Protein AF-A0A2S7L1V6-F1 (afdb_monomer)

Sequence (97 aa):
MFFSVTQLTIGQVILDANGPGNTYEDINNVLAPGHNVIEAPDCNHAEFRRHIDKVFDSELNSSVFRFYIHTTPDNDRCVNIDRQRNEIKTYVTRLIT

Structure (mmCIF, N/CA/C/O backbone):
data_AF-A0A2S7L1V6-F1
#
_entry.id   AF-A0A2S7L1V6-F1
#
loop_
_atom_site.group_PDB
_atom_site.id
_atom_site.type_symbol
_atom_site.label_atom_id
_atom_site.label_alt_id
_atom_site.label_comp_id
_atom_site.label_asym_id
_atom_site.label_entity_id
_atom_site.label_seq_id
_atom_site.pdbx_PDB_ins_code
_atom_site.Cartn_x
_atom_site.Cartn_y
_atom_site.Cartn_z
_atom_site.occupancy
_atom_site.B_iso_or_equiv
_atom_site.auth_seq_id
_atom_site.auth_comp_id
_atom_site.auth_asym_id
_atom_site.auth_atom_id
_atom_site.pdbx_PDB_model_num
ATOM 1 N N . MET A 1 1 ? -18.805 -22.985 46.179 1.00 53.75 1 MET A N 1
ATOM 2 C CA . MET A 1 1 ? -17.597 -22.381 45.582 1.00 53.75 1 MET A CA 1
ATOM 3 C C . MET A 1 1 ? -17.883 -22.200 44.101 1.00 53.75 1 MET A C 1
ATOM 5 O O . MET A 1 1 ? -17.954 -23.190 43.390 1.00 53.75 1 MET A O 1
ATOM 9 N N . PHE A 1 2 ? -18.200 -20.979 43.669 1.00 50.84 2 PHE A N 1
ATOM 10 C CA . PHE A 1 2 ? -18.443 -20.682 42.256 1.00 50.84 2 PHE A CA 1
ATOM 11 C C . PHE A 1 2 ? -17.095 -20.404 41.591 1.00 50.84 2 PHE A C 1
ATOM 13 O O . PHE A 1 2 ? -16.404 -19.465 41.978 1.00 50.84 2 PHE A O 1
ATOM 20 N N . PHE A 1 3 ? -16.709 -21.238 40.629 1.00 55.66 3 PHE A N 1
ATOM 21 C CA . PHE A 1 3 ? -15.576 -20.959 39.755 1.00 55.66 3 PHE A CA 1
ATOM 22 C C . PHE A 1 3 ? -16.070 -20.084 38.602 1.00 55.66 3 PHE A C 1
ATOM 24 O O . PHE A 1 3 ? -16.922 -20.505 37.824 1.00 55.66 3 PHE A O 1
ATOM 31 N N . SER A 1 4 ? -15.559 -18.856 38.522 1.00 66.94 4 SER A N 1
ATOM 32 C CA . SER A 1 4 ? -15.745 -17.985 37.363 1.00 66.94 4 SER A CA 1
ATOM 33 C C . SER A 1 4 ? -14.645 -18.298 36.353 1.00 66.94 4 SER A C 1
ATOM 35 O O . SER A 1 4 ? -13.463 -18.192 36.681 1.00 66.94 4 SER A O 1
ATOM 37 N N . VAL A 1 5 ? -15.026 -18.719 35.148 1.00 71.94 5 VAL A N 1
ATOM 38 C CA . VAL A 1 5 ? -14.102 -18.893 34.024 1.00 71.94 5 VAL A CA 1
ATOM 39 C C . VAL A 1 5 ? -14.102 -17.587 33.237 1.00 71.94 5 VAL A C 1
ATOM 41 O O . VAL A 1 5 ? -15.118 -17.210 32.657 1.00 71.94 5 VAL A O 1
ATOM 44 N N . THR A 1 6 ? -12.977 -16.877 33.223 1.00 71.69 6 THR A N 1
ATOM 45 C CA . THR A 1 6 ? -12.775 -15.717 32.351 1.00 71.69 6 THR A CA 1
ATOM 46 C C . THR A 1 6 ? -12.455 -16.196 30.939 1.00 71.69 6 THR A C 1
ATOM 48 O O . THR A 1 6 ? -11.432 -16.832 30.694 1.00 71.69 6 THR A O 1
ATOM 51 N N . GLN A 1 7 ? -13.343 -15.899 29.995 1.00 71.81 7 GLN A N 1
ATOM 52 C CA . GLN A 1 7 ? -13.162 -16.234 28.588 1.00 71.81 7 GLN A CA 1
ATOM 53 C C . GLN A 1 7 ? -12.390 -15.104 27.890 1.00 71.81 7 GLN A C 1
ATOM 55 O O . GLN A 1 7 ? -12.851 -13.966 27.847 1.00 71.81 7 GLN A O 1
ATOM 60 N N . LEU A 1 8 ? -11.198 -15.408 27.369 1.00 68.38 8 LEU A N 1
ATOM 61 C CA . LEU A 1 8 ? -10.401 -14.491 26.550 1.00 68.38 8 LEU A CA 1
ATOM 62 C C . LEU A 1 8 ? -10.921 -14.521 25.108 1.00 68.38 8 LEU A C 1
ATOM 64 O O . LEU A 1 8 ? -10.819 -15.540 24.429 1.00 68.38 8 LEU A O 1
ATOM 68 N N . THR A 1 9 ? -11.473 -13.406 24.635 1.00 64.75 9 THR A N 1
ATOM 69 C CA . THR A 1 9 ? -11.825 -13.209 23.222 1.00 64.75 9 THR A CA 1
ATOM 70 C C . THR A 1 9 ? -10.694 -12.469 22.516 1.00 64.75 9 THR A C 1
ATOM 72 O O . THR A 1 9 ? -10.315 -11.381 22.949 1.00 64.75 9 THR A O 1
ATOM 75 N N . ILE A 1 10 ? -10.175 -13.018 21.416 1.00 71.19 10 ILE A N 1
ATOM 76 C CA . ILE A 1 10 ? -9.263 -12.283 20.531 1.00 71.19 10 ILE A CA 1
ATOM 77 C C . ILE A 1 10 ? -10.126 -11.373 19.651 1.00 71.19 10 ILE A C 1
ATOM 79 O O . ILE A 1 10 ? -10.979 -11.859 18.908 1.00 71.19 10 ILE A O 1
ATOM 83 N N . GLY A 1 11 ? -9.954 -10.058 19.790 1.00 68.81 11 GLY A N 1
ATOM 84 C CA . GLY A 1 11 ? -10.655 -9.063 18.976 1.00 68.81 11 GLY A CA 1
ATOM 85 C C . GLY A 1 11 ? -10.154 -9.039 17.531 1.00 68.81 11 GLY A C 1
ATOM 86 O O . GLY A 1 11 ? -9.034 -9.459 17.241 1.00 68.81 11 GLY A O 1
ATOM 87 N N . GLN A 1 12 ? -10.984 -8.531 16.621 1.00 80.69 12 GLN A N 1
ATOM 88 C CA . GLN A 1 12 ? -10.584 -8.273 15.239 1.00 80.69 12 GLN A CA 1
ATOM 89 C C . GLN A 1 12 ? -9.459 -7.228 15.206 1.00 80.69 12 GLN A C 1
ATOM 91 O O . GLN A 1 12 ? -9.588 -6.158 15.800 1.00 80.69 12 GLN A O 1
ATOM 96 N N . VAL A 1 13 ? -8.371 -7.522 14.489 1.00 84.94 13 VAL A N 1
ATOM 97 C CA . VAL A 1 13 ? -7.339 -6.523 14.178 1.00 84.94 13 VAL A CA 1
ATOM 98 C C . VAL A 1 13 ? -7.909 -5.558 13.139 1.00 84.94 13 VAL A C 1
ATOM 100 O O . VAL A 1 13 ? -8.377 -5.991 12.085 1.00 84.94 13 VAL A O 1
ATOM 103 N N . ILE A 1 14 ? -7.880 -4.260 13.442 1.00 89.00 14 ILE A N 1
ATOM 104 C CA . ILE A 1 14 ? -8.338 -3.196 12.545 1.00 89.00 14 ILE A CA 1
ATOM 105 C C . ILE A 1 14 ? -7.135 -2.333 12.176 1.00 89.00 14 ILE A C 1
ATOM 107 O O . ILE A 1 14 ? -6.494 -1.751 13.049 1.00 89.00 14 ILE A O 1
ATOM 111 N N . LEU A 1 15 ? -6.852 -2.254 10.878 1.00 92.12 15 LEU A N 1
ATOM 112 C CA . LEU A 1 15 ? -5.932 -1.282 10.302 1.00 92.12 15 LEU A CA 1
ATOM 113 C C . LEU A 1 15 ? -6.752 -0.116 9.747 1.00 92.12 15 LEU A C 1
ATOM 115 O O . LEU A 1 15 ? -7.573 -0.316 8.855 1.00 92.12 15 LEU A O 1
ATOM 119 N N . ASP A 1 16 ? -6.509 1.083 10.270 1.00 93.50 16 ASP A N 1
ATOM 120 C CA . ASP A 1 16 ? -7.222 2.307 9.902 1.00 93.50 16 ASP A CA 1
ATOM 121 C C . ASP A 1 16 ? -6.246 3.370 9.376 1.00 93.50 16 ASP A C 1
ATOM 123 O O . ASP A 1 16 ? -5.128 3.524 9.883 1.00 93.50 16 ASP A O 1
ATOM 127 N N . ALA A 1 17 ? -6.655 4.098 8.337 1.00 95.06 17 ALA A N 1
ATOM 128 C CA . ALA A 1 17 ? -5.882 5.207 7.804 1.00 95.06 17 ALA A CA 1
ATOM 129 C C . ALA A 1 17 ? -6.162 6.471 8.627 1.00 95.06 17 ALA A C 1
ATOM 131 O O . ALA A 1 17 ? -7.037 7.259 8.305 1.00 95.06 17 ALA A O 1
ATOM 132 N N . ASN A 1 18 ? -5.356 6.727 9.652 1.00 88.00 18 ASN A N 1
ATOM 133 C CA . ASN A 1 18 ? -5.524 7.868 10.565 1.00 88.00 18 ASN A CA 1
ATOM 134 C C . ASN A 1 18 ? -4.937 9.215 10.060 1.00 88.00 18 ASN A C 1
ATOM 136 O O . ASN A 1 18 ? -4.583 10.075 10.867 1.00 88.00 18 ASN A O 1
ATOM 140 N N . GLY A 1 19 ? -4.820 9.406 8.740 1.00 83.44 19 GLY A N 1
ATOM 141 C CA . GLY A 1 19 ? -4.270 10.619 8.112 1.00 83.44 19 GLY A CA 1
ATOM 142 C C . GLY A 1 19 ? -2.782 10.538 7.712 1.00 83.44 19 GLY A C 1
ATOM 143 O O . GLY A 1 19 ? -2.139 9.508 7.931 1.00 83.44 19 GLY A O 1
ATOM 144 N N . PRO A 1 20 ? -2.223 11.588 7.071 1.00 84.94 20 PRO A N 1
ATOM 145 C CA . PRO A 1 20 ? -0.861 11.573 6.523 1.00 84.94 20 PRO A CA 1
ATOM 146 C C . PRO A 1 20 ? 0.216 11.331 7.591 1.00 84.94 20 PRO A C 1
ATOM 148 O O . PRO A 1 20 ? 0.125 11.861 8.696 1.00 84.94 20 PRO A O 1
ATOM 151 N N . GLY A 1 21 ? 1.269 10.574 7.261 1.00 87.81 21 GLY A N 1
ATOM 152 C CA . GLY A 1 21 ? 2.374 10.312 8.190 1.00 87.81 21 GLY A CA 1
ATOM 153 C C . GLY A 1 21 ? 3.125 9.005 7.924 1.00 87.81 21 GLY A C 1
ATOM 154 O O . GLY A 1 21 ? 3.338 8.620 6.771 1.00 87.81 21 GLY A O 1
ATOM 155 N N . ASN A 1 22 ? 3.513 8.324 9.007 1.00 93.00 22 ASN A N 1
ATOM 156 C CA . ASN A 1 22 ? 4.356 7.119 9.038 1.00 93.00 22 ASN A CA 1
ATOM 157 C C . ASN A 1 22 ? 3.610 5.853 8.569 1.00 93.00 22 ASN A C 1
ATOM 159 O O . ASN A 1 22 ? 3.432 4.889 9.305 1.00 93.00 22 ASN A O 1
ATOM 163 N N . THR A 1 23 ? 3.141 5.871 7.320 1.00 95.31 23 THR A N 1
ATOM 164 C CA . THR A 1 23 ? 2.223 4.863 6.766 1.00 95.31 23 THR A CA 1
ATOM 165 C C . THR A 1 23 ? 2.744 3.432 6.886 1.00 95.31 23 THR A C 1
ATOM 167 O O . THR A 1 23 ? 2.014 2.564 7.351 1.00 95.31 23 THR A O 1
ATOM 170 N N . TYR A 1 24 ? 3.998 3.169 6.507 1.00 95.25 24 TYR A N 1
ATOM 171 C CA . TYR A 1 24 ? 4.550 1.809 6.539 1.00 95.25 24 TYR A CA 1
ATOM 172 C C . TYR A 1 24 ? 4.732 1.308 7.970 1.00 95.25 24 TYR A C 1
ATOM 174 O O . TYR A 1 24 ? 4.466 0.144 8.257 1.00 95.25 24 TYR A O 1
ATOM 182 N N . GLU A 1 25 ? 5.183 2.181 8.869 1.00 95.69 25 GLU A N 1
ATOM 183 C CA . GLU A 1 25 ? 5.352 1.859 10.280 1.00 95.69 25 GLU A CA 1
ATOM 184 C C . GLU A 1 25 ? 4.010 1.517 10.909 1.00 95.69 25 GLU A C 1
ATOM 186 O O . GLU A 1 25 ? 3.907 0.496 11.576 1.00 95.69 25 GLU A O 1
ATOM 191 N N . ASP A 1 26 ? 2.979 2.321 10.660 1.00 95.75 26 ASP A N 1
ATOM 192 C CA . ASP A 1 26 ? 1.644 2.091 11.206 1.00 95.75 26 ASP A CA 1
ATOM 193 C C . ASP A 1 26 ? 1.057 0.767 10.696 1.00 95.75 26 ASP A C 1
ATOM 195 O O . ASP A 1 26 ? 0.535 -0.022 11.484 1.00 95.75 26 ASP A O 1
ATOM 199 N N . ILE A 1 27 ? 1.215 0.472 9.400 1.00 95.62 27 ILE A N 1
ATOM 200 C CA . ILE A 1 27 ? 0.785 -0.805 8.818 1.00 95.62 27 ILE A CA 1
ATOM 201 C C . ILE A 1 27 ? 1.527 -1.980 9.474 1.00 95.62 27 ILE A C 1
ATOM 203 O O . ILE A 1 27 ? 0.890 -2.942 9.909 1.00 95.62 27 ILE A O 1
ATOM 207 N N . ASN A 1 28 ? 2.857 -1.902 9.584 1.00 95.31 28 ASN A N 1
ATOM 208 C CA . ASN A 1 28 ? 3.665 -2.951 10.210 1.00 95.31 28 ASN A CA 1
ATOM 209 C C . ASN A 1 28 ? 3.310 -3.124 11.694 1.00 95.31 28 ASN A C 1
ATOM 211 O O . ASN A 1 28 ? 3.135 -4.247 12.156 1.00 95.31 28 ASN A O 1
ATOM 215 N N . ASN A 1 29 ? 3.123 -2.031 12.431 1.00 93.56 29 ASN A N 1
ATOM 216 C CA . ASN A 1 29 ? 2.768 -2.054 13.849 1.00 93.56 29 ASN A CA 1
ATOM 217 C C . ASN A 1 29 ? 1.402 -2.697 14.113 1.00 93.56 29 ASN A C 1
ATOM 219 O O . ASN A 1 29 ? 1.211 -3.279 15.176 1.00 93.56 29 ASN A O 1
ATOM 223 N N . VAL A 1 30 ? 0.453 -2.603 13.180 1.00 92.75 30 VAL A N 1
ATOM 224 C CA . VAL A 1 30 ? -0.877 -3.207 13.341 1.00 92.75 30 VAL A CA 1
ATOM 225 C C . VAL A 1 30 ? -0.903 -4.656 12.860 1.00 92.75 30 VAL A C 1
ATOM 227 O O . VAL A 1 30 ? -1.438 -5.522 13.550 1.00 92.75 30 VAL A O 1
ATOM 230 N N . LEU A 1 31 ? -0.351 -4.936 11.677 1.00 92.00 31 LEU A N 1
ATOM 231 C CA . LEU A 1 31 ? -0.521 -6.237 11.025 1.00 92.00 31 LEU A CA 1
ATOM 232 C C . LEU A 1 31 ? 0.585 -7.242 11.346 1.00 92.00 31 LEU A C 1
ATOM 234 O O . LEU A 1 31 ? 0.350 -8.447 11.245 1.00 92.00 31 LEU A O 1
ATOM 238 N N . ALA A 1 32 ? 1.785 -6.777 11.698 1.00 91.12 32 ALA A N 1
ATOM 239 C CA . ALA A 1 32 ? 2.907 -7.648 12.028 1.00 91.12 32 ALA A CA 1
ATOM 240 C C . ALA A 1 32 ? 4.010 -6.917 12.819 1.00 91.12 32 ALA A C 1
ATOM 242 O O . ALA A 1 32 ? 5.082 -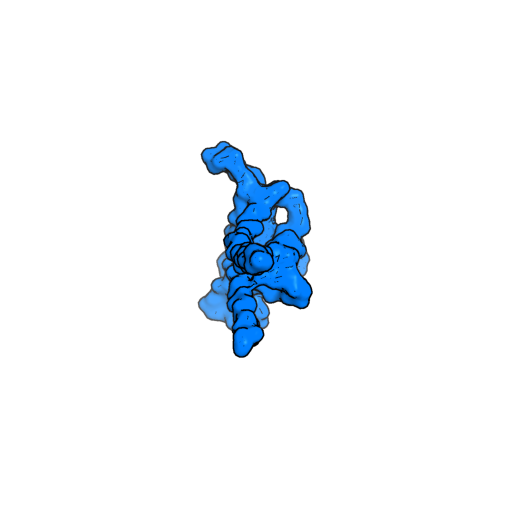6.647 12.267 1.00 91.12 32 ALA A O 1
ATOM 243 N N . PRO A 1 33 ? 3.784 -6.602 14.110 1.00 90.19 33 PRO A N 1
ATOM 244 C CA . PRO A 1 33 ? 4.801 -5.966 14.940 1.00 90.19 33 PRO A CA 1
ATOM 245 C C . PRO A 1 33 ? 6.150 -6.692 14.842 1.00 90.19 33 PRO A C 1
ATOM 247 O O . PRO A 1 33 ? 6.231 -7.898 15.073 1.00 90.19 33 PRO A O 1
ATOM 250 N N . GLY A 1 34 ? 7.211 -5.961 14.490 1.00 89.25 34 GLY A N 1
ATOM 251 C CA . GLY A 1 34 ? 8.562 -6.516 14.331 1.00 89.25 34 GLY A CA 1
ATOM 252 C C . GLY A 1 34 ? 8.857 -7.175 12.976 1.00 89.25 34 GLY A C 1
ATOM 253 O O . GLY A 1 34 ? 9.971 -7.657 12.771 1.00 89.25 34 GLY A O 1
ATOM 254 N N . HIS A 1 35 ? 7.911 -7.166 12.038 1.00 92.00 35 HIS A N 1
ATOM 255 C CA . HIS A 1 35 ? 8.087 -7.658 10.672 1.00 92.00 35 HIS A CA 1
ATOM 256 C C . HIS A 1 35 ? 7.730 -6.577 9.643 1.00 92.00 35 HIS A C 1
ATOM 258 O O . HIS A 1 35 ? 7.192 -5.526 9.984 1.00 92.00 35 HIS A O 1
ATOM 264 N N . ASN A 1 36 ? 8.049 -6.836 8.371 1.00 93.25 36 ASN A N 1
ATOM 265 C CA . ASN A 1 36 ? 7.652 -5.974 7.264 1.00 93.25 36 ASN A CA 1
ATOM 266 C C . ASN A 1 36 ? 6.615 -6.686 6.394 1.00 93.25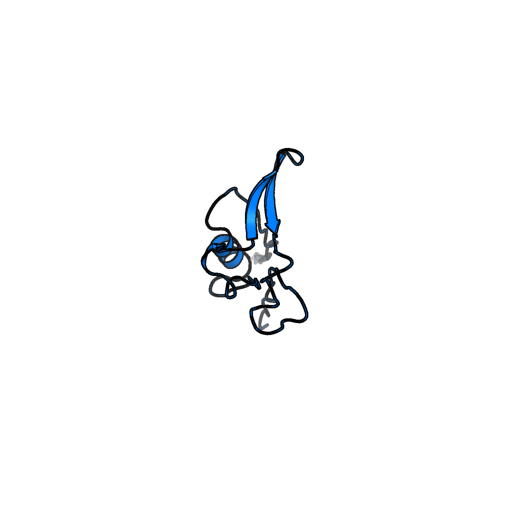 36 ASN A C 1
ATOM 268 O O . ASN A 1 36 ? 6.944 -7.655 5.712 1.00 93.25 36 ASN A O 1
ATOM 272 N N . VAL A 1 37 ? 5.378 -6.196 6.418 1.00 94.81 37 VAL A N 1
ATOM 273 C CA . VAL A 1 37 ? 4.286 -6.705 5.579 1.00 94.81 37 VAL A CA 1
ATOM 274 C C . VAL A 1 37 ? 4.203 -6.020 4.219 1.00 94.81 37 VAL A C 1
ATOM 276 O O . VAL A 1 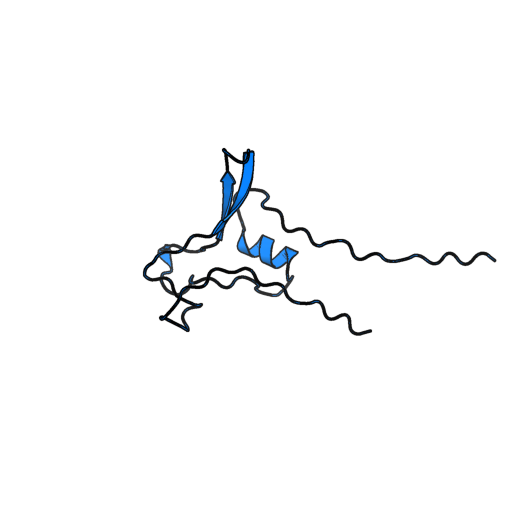37 ? 3.442 -6.476 3.368 1.00 94.81 37 VAL A O 1
ATOM 279 N N . ILE A 1 38 ? 4.948 -4.935 4.008 1.00 94.62 38 ILE A N 1
ATOM 280 C CA . ILE A 1 38 ? 4.873 -4.155 2.776 1.00 94.62 38 ILE A CA 1
ATOM 281 C C . ILE A 1 38 ? 5.701 -4.821 1.679 1.00 94.62 38 ILE A C 1
ATOM 283 O O . ILE A 1 38 ? 6.916 -4.987 1.814 1.00 94.62 38 ILE A O 1
ATOM 287 N N . GLU A 1 39 ? 5.051 -5.141 0.564 1.00 93.81 39 GLU A N 1
ATOM 288 C CA . GLU A 1 39 ? 5.706 -5.600 -0.658 1.00 93.81 39 GLU A CA 1
ATOM 289 C C . GLU A 1 39 ? 5.507 -4.579 -1.778 1.00 93.81 39 GLU A C 1
ATOM 291 O O . GLU A 1 39 ? 4.507 -4.619 -2.493 1.00 93.81 39 GLU A O 1
ATOM 296 N N . ALA A 1 40 ? 6.472 -3.668 -1.914 1.00 92.00 40 ALA A N 1
ATOM 297 C CA . ALA A 1 40 ? 6.430 -2.507 -2.803 1.00 92.00 40 ALA A CA 1
ATOM 298 C C . ALA A 1 40 ? 7.714 -2.398 -3.666 1.00 92.00 40 ALA A C 1
ATOM 300 O O . ALA A 1 40 ? 8.732 -3.015 -3.328 1.00 92.00 40 ALA A O 1
ATOM 301 N N . PRO A 1 41 ? 7.701 -1.627 -4.772 1.00 91.69 41 PRO A N 1
ATOM 302 C CA . PRO A 1 41 ? 8.811 -1.516 -5.729 1.00 91.69 41 PRO A CA 1
ATOM 303 C C . PRO A 1 41 ? 9.894 -0.480 -5.354 1.00 91.69 41 PRO A C 1
ATOM 305 O O . PRO A 1 41 ? 10.704 -0.106 -6.204 1.00 91.69 41 PRO A O 1
ATOM 308 N N . ASP A 1 42 ? 9.950 -0.045 -4.090 1.00 88.12 42 ASP A N 1
ATOM 309 C CA . ASP A 1 42 ? 10.732 1.104 -3.585 1.00 88.12 42 ASP A CA 1
ATOM 310 C C . ASP A 1 42 ? 12.245 1.096 -3.926 1.00 88.12 42 ASP A C 1
ATOM 312 O O . ASP A 1 42 ? 12.920 2.119 -3.828 1.00 88.12 42 ASP A O 1
ATOM 316 N N . CYS A 1 43 ? 12.812 -0.043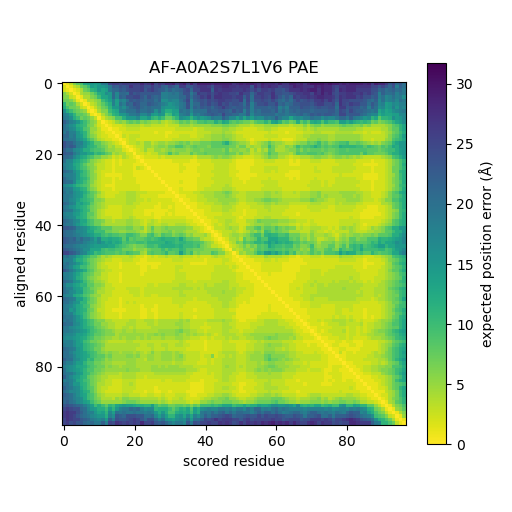 -4.323 1.00 86.00 43 CYS A N 1
ATOM 317 C CA . CYS A 1 43 ? 14.239 -0.212 -4.602 1.00 86.00 43 CYS A CA 1
ATOM 318 C C . CYS A 1 43 ? 14.686 0.226 -6.012 1.00 86.00 43 CYS A C 1
ATOM 320 O O . CYS A 1 43 ? 15.889 0.372 -6.227 1.00 86.00 43 CYS A O 1
ATOM 322 N N . ASN A 1 44 ? 13.772 0.467 -6.963 1.00 83.00 44 ASN A N 1
ATOM 323 C CA . ASN A 1 44 ? 14.154 0.818 -8.343 1.00 83.00 44 ASN A CA 1
ATOM 324 C C . ASN A 1 44 ? 14.449 2.311 -8.552 1.00 83.00 44 ASN A C 1
ATOM 326 O O . ASN A 1 44 ? 15.112 2.667 -9.525 1.00 83.00 44 ASN A O 1
ATOM 330 N N . HIS A 1 45 ? 13.961 3.193 -7.674 1.00 85.38 45 HIS A N 1
ATOM 331 C CA . HIS A 1 45 ? 14.228 4.631 -7.754 1.00 85.38 45 HIS A CA 1
ATOM 332 C C . HIS A 1 45 ? 14.058 5.319 -6.392 1.00 85.38 45 HIS A C 1
ATOM 334 O O . HIS A 1 45 ? 12.957 5.618 -5.930 1.00 85.38 45 HIS A O 1
ATOM 340 N N . ALA A 1 46 ? 15.187 5.644 -5.762 1.00 75.19 46 ALA A N 1
ATOM 341 C CA . ALA A 1 46 ? 15.219 6.199 -4.408 1.00 75.19 46 ALA A CA 1
ATOM 342 C C . ALA A 1 46 ? 14.506 7.562 -4.255 1.00 75.19 46 ALA A C 1
ATOM 344 O O . ALA A 1 46 ? 14.135 7.940 -3.145 1.00 75.19 46 ALA A O 1
ATOM 345 N N . GLU A 1 47 ? 14.307 8.309 -5.345 1.00 79.38 47 GLU A N 1
ATOM 346 C CA . GLU A 1 47 ? 13.752 9.669 -5.302 1.00 79.38 47 GLU A CA 1
ATOM 347 C C . GLU A 1 47 ? 12.256 9.717 -4.958 1.00 79.38 47 GLU A C 1
ATOM 349 O O . GLU A 1 47 ? 11.824 10.609 -4.229 1.00 79.38 47 GLU A O 1
ATOM 354 N N . PHE A 1 48 ? 11.465 8.754 -5.440 1.00 78.38 48 PHE A N 1
ATOM 355 C CA . PHE A 1 48 ? 10.001 8.757 -5.282 1.00 78.38 48 PHE A CA 1
ATOM 356 C C . PHE A 1 48 ? 9.539 8.192 -3.935 1.00 78.38 48 PHE A C 1
ATOM 358 O O . PHE A 1 48 ? 8.446 8.507 -3.471 1.00 78.38 48 PHE A O 1
ATOM 365 N N . ARG A 1 49 ? 10.419 7.437 -3.262 1.00 81.19 49 ARG A N 1
ATOM 366 C CA . ARG A 1 49 ? 10.215 6.874 -1.921 1.00 81.19 49 ARG A CA 1
ATOM 367 C C . ARG A 1 49 ? 9.134 5.780 -1.905 1.00 81.19 49 ARG A C 1
ATOM 369 O O . ARG A 1 49 ? 9.246 4.809 -2.641 1.00 81.19 49 ARG A O 1
ATOM 376 N N . ARG A 1 50 ? 8.167 5.891 -0.989 1.00 91.19 50 ARG A N 1
ATOM 377 C CA . ARG A 1 50 ? 7.157 4.874 -0.660 1.00 91.19 50 ARG A CA 1
ATOM 378 C C . ARG A 1 50 ? 6.014 4.890 -1.671 1.00 91.19 50 ARG A C 1
ATOM 380 O O . ARG A 1 50 ? 5.642 5.965 -2.127 1.00 91.19 50 ARG A O 1
ATOM 387 N N . HIS A 1 51 ? 5.424 3.728 -1.938 1.00 94.31 51 HIS A N 1
ATOM 388 C CA . HIS A 1 51 ? 4.323 3.526 -2.897 1.00 94.31 51 HIS A CA 1
ATOM 389 C C . HIS A 1 51 ? 2.949 3.320 -2.238 1.00 94.31 51 HIS A C 1
ATOM 391 O O . HIS A 1 51 ? 1.946 3.075 -2.914 1.00 94.31 51 HIS A O 1
ATOM 397 N N . ILE A 1 52 ? 2.897 3.407 -0.908 1.00 94.94 52 ILE A N 1
ATOM 398 C CA . ILE A 1 52 ? 1.657 3.433 -0.134 1.00 94.94 52 ILE A CA 1
ATOM 399 C C . ILE A 1 52 ? 1.727 4.625 0.813 1.00 94.94 52 ILE A C 1
ATOM 401 O O . ILE A 1 52 ? 2.655 4.735 1.622 1.00 94.94 52 ILE A O 1
ATOM 405 N N . ASP A 1 53 ? 0.737 5.504 0.727 1.00 94.19 53 ASP A N 1
ATOM 406 C CA . ASP A 1 53 ? 0.562 6.614 1.654 1.00 94.19 53 ASP A CA 1
ATOM 407 C C . ASP A 1 53 ? -0.872 6.688 2.187 1.00 94.19 53 ASP A C 1
ATOM 409 O O . ASP A 1 53 ? -1.752 5.909 1.815 1.00 94.19 53 ASP A O 1
ATOM 413 N N . LYS A 1 54 ? -1.079 7.599 3.137 1.00 94.81 54 LYS A N 1
ATOM 414 C CA . LYS A 1 54 ? -2.392 7.937 3.677 1.00 94.81 54 LYS A CA 1
ATOM 415 C C . LYS A 1 54 ? -2.765 9.334 3.216 1.00 94.81 54 LYS A C 1
ATOM 417 O O . LYS A 1 54 ? -2.016 10.283 3.457 1.00 94.81 54 LYS A O 1
ATOM 422 N N . VAL A 1 55 ? -3.936 9.464 2.606 1.00 95.00 55 VAL A N 1
ATOM 423 C CA . VAL A 1 55 ? -4.485 10.743 2.139 1.00 95.00 55 VAL A CA 1
ATOM 424 C C . VAL A 1 55 ? -5.905 10.927 2.648 1.00 95.00 55 VAL A C 1
ATOM 426 O O . VAL A 1 55 ? -6.581 9.952 2.958 1.00 95.00 55 VAL A O 1
ATOM 429 N N . PHE A 1 56 ? -6.363 12.172 2.762 1.00 95.56 56 PHE A N 1
ATOM 430 C CA . PHE A 1 56 ? -7.781 12.447 2.981 1.00 95.56 56 PHE A CA 1
ATOM 431 C C . PHE A 1 56 ? -8.501 12.476 1.633 1.00 95.56 56 PHE A C 1
ATOM 433 O O . PHE A 1 56 ? -8.144 13.272 0.764 1.00 95.56 56 PHE A O 1
ATOM 440 N N . ASP A 1 57 ? -9.490 11.606 1.469 1.00 95.69 57 ASP A N 1
ATOM 441 C CA . ASP A 1 57 ? -10.354 11.555 0.299 1.00 95.69 57 ASP A CA 1
ATOM 442 C C . ASP A 1 57 ? -11.625 12.368 0.577 1.00 95.69 57 ASP A C 1
ATOM 444 O O . ASP A 1 57 ? -12.382 12.075 1.504 1.00 95.69 57 ASP A O 1
ATOM 448 N N . SER A 1 58 ? -11.840 13.424 -0.209 1.00 97.06 58 SER A N 1
ATOM 449 C CA . SER A 1 58 ? -12.975 14.332 -0.037 1.00 97.06 58 SER A CA 1
ATOM 450 C C . SER A 1 58 ? -14.304 13.759 -0.526 1.00 97.06 58 SER A C 1
ATOM 452 O O . SER A 1 58 ? -15.348 14.219 -0.077 1.00 97.06 58 SER A O 1
ATOM 454 N N . GLU A 1 59 ? -14.279 12.797 -1.451 1.00 97.69 59 GLU A N 1
ATOM 455 C CA . GLU A 1 59 ? -15.489 12.140 -1.954 1.00 97.69 59 GLU A CA 1
ATOM 456 C C . GLU A 1 59 ? -16.018 11.150 -0.912 1.00 97.69 59 GLU A C 1
ATOM 458 O O . GLU A 1 59 ? -17.211 11.129 -0.614 1.00 97.69 59 GLU A O 1
ATOM 463 N N . LEU A 1 60 ? -15.111 10.398 -0.286 1.00 96.06 60 LEU A N 1
ATOM 464 C CA . LEU A 1 60 ? -15.429 9.483 0.810 1.00 96.06 60 LEU A CA 1
ATOM 465 C C . LEU A 1 60 ? -15.547 10.188 2.171 1.00 96.06 60 LEU A C 1
ATOM 467 O O . LEU A 1 60 ? -16.064 9.604 3.122 1.00 96.06 60 LEU A O 1
ATOM 471 N N . ASN A 1 61 ? -15.074 11.436 2.270 1.00 95.88 61 ASN A N 1
ATOM 472 C CA . ASN A 1 61 ? -14.962 12.202 3.513 1.00 95.88 61 ASN A CA 1
ATOM 473 C C . ASN A 1 61 ? -14.220 11.414 4.615 1.00 95.88 61 ASN A C 1
ATOM 475 O O . ASN A 1 61 ? -14.619 11.397 5.781 1.00 95.88 61 ASN A O 1
ATOM 479 N N . SER A 1 62 ? -13.147 10.722 4.228 1.00 95.75 62 SER A N 1
ATOM 480 C CA . SER A 1 62 ? -12.380 9.838 5.108 1.00 95.75 62 SER A CA 1
ATOM 481 C C . SER A 1 62 ? -10.917 9.777 4.698 1.00 95.75 62 SER A C 1
ATOM 483 O O . SER A 1 62 ? -10.582 9.951 3.527 1.00 95.75 62 SER A O 1
ATOM 485 N N . SER A 1 63 ? -10.035 9.471 5.645 1.00 96.38 63 SER A N 1
ATOM 486 C CA . SER A 1 63 ? -8.659 9.121 5.312 1.00 96.38 63 SER A CA 1
ATOM 487 C C . SER A 1 63 ? -8.576 7.685 4.792 1.00 96.38 63 SER A C 1
ATOM 489 O O . SER A 1 63 ? -9.200 6.780 5.336 1.00 96.38 63 SER A O 1
ATOM 491 N N . VAL A 1 64 ? -7.816 7.488 3.715 1.00 95.94 64 VAL A N 1
ATOM 492 C CA . VAL A 1 64 ? -7.683 6.210 3.006 1.00 95.94 64 VAL A CA 1
ATOM 493 C C . VAL A 1 64 ? -6.219 5.878 2.760 1.00 95.94 64 VAL A C 1
ATOM 495 O O . VAL A 1 64 ? -5.377 6.772 2.639 1.00 95.94 64 VAL A O 1
ATOM 498 N N . PHE A 1 65 ? -5.918 4.584 2.651 1.00 96.56 65 PHE A N 1
ATOM 499 C CA . PHE A 1 65 ? -4.651 4.136 2.085 1.00 96.56 65 PHE A CA 1
ATOM 500 C C . PHE A 1 65 ? -4.714 4.271 0.570 1.00 96.56 65 PHE A C 1
ATOM 502 O O . PHE A 1 65 ? -5.605 3.713 -0.072 1.00 96.56 65 PHE A O 1
ATOM 509 N N . ARG A 1 66 ? -3.753 4.981 -0.006 1.00 94.56 66 ARG A N 1
ATOM 510 C CA . ARG A 1 66 ? -3.607 5.091 -1.449 1.00 94.56 66 ARG A CA 1
ATOM 511 C C . ARG A 1 66 ? -2.400 4.282 -1.886 1.00 94.56 66 ARG A C 1
ATOM 513 O O . ARG A 1 66 ? -1.287 4.488 -1.413 1.00 94.56 66 ARG A O 1
ATOM 520 N N . PHE A 1 67 ? -2.651 3.375 -2.819 1.00 95.56 67 PHE A N 1
ATOM 521 C CA . PHE A 1 67 ? -1.639 2.589 -3.506 1.00 95.56 67 PHE A CA 1
ATOM 522 C C . PHE A 1 67 ? -1.396 3.242 -4.857 1.00 95.56 67 PHE A C 1
ATOM 524 O O . PHE A 1 67 ? -2.342 3.485 -5.607 1.00 95.56 67 PHE A O 1
ATOM 531 N N . TYR A 1 68 ? -0.144 3.539 -5.170 1.00 92.31 68 TYR A N 1
ATOM 532 C CA . TYR A 1 68 ? 0.224 4.137 -6.446 1.00 92.31 68 TYR A CA 1
ATOM 533 C C . TYR A 1 68 ? 1.504 3.500 -6.964 1.00 92.31 68 TYR A C 1
ATOM 535 O O . TYR A 1 68 ? 2.372 3.108 -6.191 1.00 92.31 68 TYR A O 1
ATOM 543 N N . ILE A 1 69 ? 1.572 3.323 -8.279 1.00 91.88 69 ILE A N 1
ATOM 544 C CA . ILE A 1 69 ? 2.665 2.636 -8.960 1.00 91.88 69 ILE A CA 1
ATOM 545 C C . ILE A 1 69 ? 2.817 3.220 -10.362 1.00 91.88 69 ILE A C 1
ATOM 547 O O . ILE A 1 69 ? 1.825 3.570 -11.008 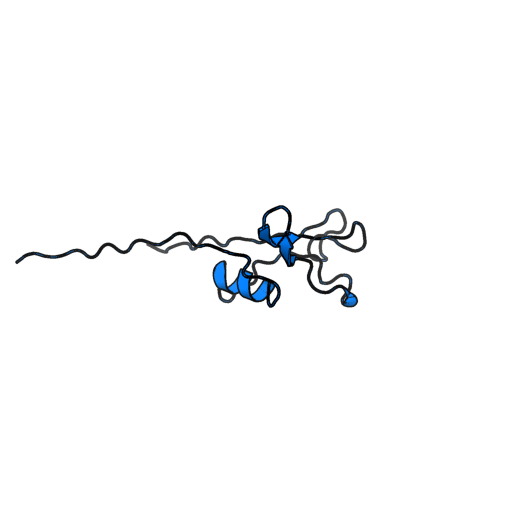1.00 91.88 69 ILE A O 1
ATOM 551 N N . HIS A 1 70 ? 4.047 3.349 -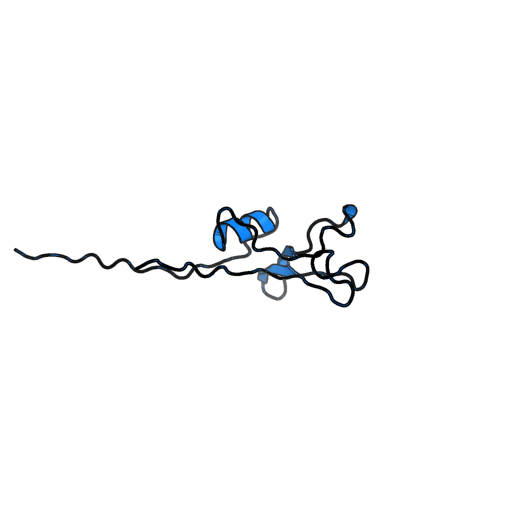10.834 1.00 90.69 70 HIS A N 1
ATOM 552 C CA . HIS A 1 70 ? 4.344 3.717 -12.209 1.00 90.69 70 HIS A CA 1
ATOM 553 C C . HIS A 1 70 ? 4.280 2.493 -13.105 1.00 90.69 70 HIS A C 1
ATOM 555 O O . HIS A 1 70 ? 4.658 1.404 -12.702 1.00 90.69 70 HIS A O 1
ATOM 561 N N . THR A 1 71 ? 3.943 2.667 -14.379 1.00 89.56 71 THR A N 1
ATOM 562 C CA . THR A 1 71 ? 4.154 1.620 -15.396 1.00 89.56 71 THR A CA 1
ATOM 563 C C . THR A 1 71 ? 5.639 1.321 -15.635 1.00 89.56 71 THR A C 1
ATOM 565 O O . THR A 1 71 ? 6.004 0.227 -16.047 1.00 89.56 71 THR A O 1
ATOM 568 N N . THR A 1 72 ? 6.521 2.290 -15.401 1.00 89.00 72 THR A N 1
ATOM 569 C CA . THR A 1 72 ? 7.983 2.146 -15.429 1.00 89.00 72 THR A CA 1
ATOM 570 C C . THR A 1 72 ? 8.552 3.216 -14.494 1.00 89.00 72 THR A C 1
ATOM 572 O O . THR A 1 72 ? 8.114 4.361 -14.611 1.00 89.00 72 THR A O 1
ATOM 575 N N . PRO A 1 73 ? 9.494 2.902 -13.585 1.00 90.44 73 PRO A N 1
ATOM 576 C CA . PRO A 1 73 ? 10.321 1.688 -13.530 1.00 90.44 73 PRO A CA 1
ATOM 577 C C . PRO A 1 73 ? 9.892 0.622 -12.499 1.00 90.44 73 PRO A C 1
ATOM 579 O O . PRO A 1 73 ? 10.666 -0.294 -12.225 1.00 90.44 73 PRO A O 1
ATOM 582 N N . ASP A 1 74 ? 8.695 0.716 -11.920 1.00 93.31 74 ASP A N 1
ATOM 583 C CA . ASP A 1 74 ? 8.266 -0.200 -10.856 1.00 93.31 74 ASP A CA 1
ATOM 584 C C . ASP A 1 74 ? 8.118 -1.660 -11.305 1.00 93.31 74 ASP A C 1
ATOM 586 O O . ASP A 1 74 ? 7.706 -1.945 -12.433 1.00 93.31 74 ASP A O 1
ATOM 590 N N . ASN A 1 75 ? 8.429 -2.594 -10.397 1.00 93.19 75 ASN A N 1
ATOM 591 C CA . ASN A 1 75 ? 8.439 -4.040 -10.643 1.00 93.19 75 ASN A CA 1
ATOM 592 C C . ASN A 1 75 ? 8.087 -4.864 -9.373 1.00 93.19 75 ASN A C 1
ATOM 594 O O . ASN A 1 75 ? 7.749 -4.308 -8.332 1.00 93.19 75 ASN A O 1
ATOM 598 N N . ASP A 1 76 ? 8.114 -6.200 -9.418 1.00 93.75 76 ASP A N 1
ATOM 599 C CA . ASP A 1 76 ? 7.845 -7.044 -8.239 1.00 93.75 76 ASP A CA 1
ATOM 600 C C . ASP A 1 76 ? 9.101 -7.169 -7.369 1.00 93.75 76 ASP A C 1
ATOM 602 O O . ASP A 1 76 ? 9.941 -8.056 -7.576 1.00 93.75 76 ASP A O 1
ATOM 606 N N . ARG A 1 77 ? 9.191 -6.267 -6.380 1.00 90.50 77 ARG A N 1
ATOM 607 C CA . ARG A 1 77 ? 10.197 -6.247 -5.300 1.00 90.50 77 ARG A CA 1
ATOM 608 C C . ARG A 1 77 ? 11.651 -6.192 -5.791 1.00 90.50 77 ARG A C 1
ATOM 610 O O . ARG A 1 77 ? 12.535 -6.736 -5.139 1.00 90.50 77 ARG A O 1
ATOM 617 N N . CYS A 1 78 ? 11.908 -5.597 -6.954 1.00 88.25 78 CYS A N 1
ATOM 618 C CA . CYS A 1 78 ? 13.210 -5.608 -7.641 1.00 88.25 78 CYS A CA 1
ATOM 619 C C . CYS A 1 78 ? 13.750 -7.006 -7.950 1.00 88.25 78 CYS A C 1
ATOM 621 O O . CYS A 1 78 ? 14.952 -7.188 -8.131 1.00 88.25 78 CYS A O 1
ATOM 623 N N . VAL A 1 79 ? 12.859 -7.998 -8.017 1.00 90.25 79 VAL A N 1
ATOM 624 C CA . VAL A 1 79 ? 13.205 -9.380 -8.350 1.00 90.25 79 VAL A CA 1
ATOM 625 C C . VAL A 1 79 ? 12.637 -9.758 -9.709 1.00 90.25 79 VAL A C 1
ATOM 627 O O . VAL A 1 79 ? 13.374 -10.262 -10.552 1.00 90.25 79 VAL A O 1
ATOM 630 N N . ASN A 1 80 ? 11.344 -9.514 -9.942 1.00 93.56 80 ASN A N 1
ATOM 631 C CA . ASN A 1 80 ? 10.701 -9.881 -11.205 1.00 93.56 80 ASN A CA 1
ATOM 632 C C . ASN A 1 80 ? 10.303 -8.627 -11.982 1.00 93.56 80 ASN A C 1
ATOM 634 O O . ASN A 1 80 ? 9.624 -7.763 -11.434 1.00 93.56 80 ASN A O 1
ATOM 638 N N . ILE A 1 81 ? 10.723 -8.548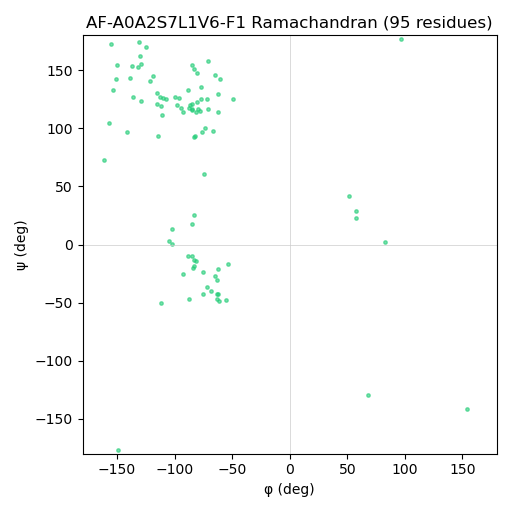 -13.247 1.00 91.19 81 ILE A N 1
ATOM 639 C CA . ILE A 1 81 ? 10.549 -7.380 -14.132 1.00 91.19 81 ILE A CA 1
ATOM 640 C C . ILE A 1 81 ? 9.413 -7.544 -15.154 1.00 91.19 81 ILE A C 1
ATOM 642 O O . ILE A 1 81 ? 9.173 -6.655 -15.962 1.00 91.19 81 ILE A O 1
ATOM 646 N N . ASP A 1 82 ? 8.724 -8.684 -15.136 1.00 93.56 82 ASP A N 1
ATOM 647 C CA . ASP A 1 82 ? 7.566 -9.001 -15.981 1.00 93.56 82 ASP A CA 1
ATOM 648 C C . ASP A 1 82 ? 6.243 -8.474 -15.403 1.00 93.56 82 ASP A C 1
ATOM 650 O O . ASP A 1 82 ? 5.206 -8.528 -16.063 1.00 93.56 82 ASP A O 1
ATOM 654 N N . ARG A 1 83 ? 6.265 -7.999 -14.153 1.00 92.94 83 ARG A N 1
ATOM 655 C CA . ARG A 1 83 ? 5.086 -7.551 -13.412 1.00 92.94 83 ARG A CA 1
ATOM 656 C C . ARG A 1 83 ? 5.448 -6.553 -12.321 1.00 92.94 83 ARG A C 1
ATOM 658 O O . ARG A 1 83 ? 6.611 -6.363 -11.981 1.00 92.94 83 ARG A O 1
ATOM 665 N N . GLN A 1 84 ? 4.407 -5.990 -11.726 1.00 93.44 84 GLN A N 1
ATOM 666 C CA . GLN A 1 84 ? 4.448 -5.002 -10.658 1.00 93.44 84 GLN A CA 1
ATOM 667 C C . GLN A 1 84 ? 3.763 -5.540 -9.404 1.00 93.44 84 GLN A C 1
ATOM 669 O O . GLN A 1 84 ? 2.786 -6.283 -9.513 1.00 93.44 84 GLN A O 1
ATOM 674 N N . ARG A 1 85 ? 4.267 -5.178 -8.219 1.00 94.25 85 ARG A N 1
ATOM 675 C CA . ARG A 1 85 ? 3.661 -5.554 -6.934 1.00 94.25 85 ARG A CA 1
ATOM 676 C C . ARG A 1 85 ? 3.637 -4.361 -5.991 1.00 94.25 85 ARG A C 1
ATOM 678 O O . ARG A 1 85 ? 4.677 -3.762 -5.743 1.00 94.25 85 ARG A O 1
ATOM 685 N N . ASN A 1 86 ? 2.457 -4.068 -5.458 1.00 95.31 86 ASN A N 1
ATOM 686 C CA . ASN A 1 86 ? 2.265 -3.140 -4.353 1.00 95.31 86 ASN A CA 1
ATOM 687 C C . ASN A 1 86 ? 1.180 -3.718 -3.435 1.00 95.31 86 ASN A C 1
ATOM 689 O O . ASN A 1 86 ? -0.008 -3.639 -3.741 1.00 95.31 86 ASN A O 1
ATOM 693 N N . GLU A 1 87 ? 1.597 -4.405 -2.375 1.00 95.12 87 GLU A N 1
ATOM 694 C CA . GLU A 1 87 ? 0.730 -5.229 -1.530 1.00 95.12 87 GLU A CA 1
ATOM 695 C C . GLU A 1 87 ? 1.038 -5.027 -0.040 1.00 95.12 87 GLU A C 1
ATOM 697 O O . GLU A 1 87 ? 2.168 -4.730 0.351 1.00 95.12 87 GLU A O 1
ATOM 702 N N . ILE A 1 88 ? 0.028 -5.267 0.801 1.00 94.62 88 ILE A N 1
ATOM 703 C CA . ILE A 1 88 ? 0.178 -5.429 2.250 1.00 94.62 88 ILE A CA 1
ATOM 704 C C . ILE A 1 88 ? -0.136 -6.885 2.588 1.00 94.62 88 ILE A C 1
ATOM 706 O O . ILE A 1 88 ? -1.248 -7.361 2.351 1.00 94.62 88 ILE A O 1
ATOM 710 N N . LYS A 1 89 ? 0.834 -7.604 3.149 1.00 91.38 89 LYS A N 1
ATOM 711 C CA . LYS A 1 89 ? 0.661 -8.995 3.568 1.00 91.38 89 LYS A CA 1
ATOM 712 C C . LYS A 1 89 ? 0.069 -9.109 4.967 1.00 91.38 89 LYS A C 1
ATOM 714 O O . LYS A 1 89 ? 0.258 -8.263 5.831 1.00 91.38 89 LYS A O 1
ATOM 719 N N . THR A 1 90 ? -0.600 -10.225 5.217 1.00 84.19 90 THR A N 1
ATOM 720 C CA . THR A 1 90 ? -0.999 -10.631 6.565 1.00 84.19 90 THR A CA 1
ATOM 721 C C . THR A 1 90 ? -0.273 -11.914 6.922 1.00 84.19 90 THR A C 1
ATOM 723 O O . THR A 1 90 ? -0.312 -12.880 6.155 1.00 84.19 90 THR A O 1
ATOM 726 N N . TYR A 1 91 ? 0.357 -11.956 8.090 1.00 80.69 91 TYR A N 1
ATOM 727 C CA . TYR A 1 91 ? 0.885 -13.203 8.628 1.00 80.69 91 TYR A CA 1
ATOM 728 C C . TYR A 1 91 ? -0.197 -13.889 9.451 1.00 80.69 91 TYR A C 1
ATOM 730 O O . TYR A 1 91 ? -0.854 -13.267 10.283 1.00 80.69 91 TYR A O 1
ATOM 738 N N . VAL A 1 92 ? -0.382 -15.189 9.235 1.00 72.56 92 VAL A N 1
ATOM 739 C CA . VAL A 1 92 ? -1.231 -15.978 10.126 1.00 72.56 92 VAL A CA 1
ATOM 740 C C . VAL A 1 92 ? -0.494 -16.115 11.452 1.00 72.56 92 VAL A C 1
ATOM 742 O O . VAL A 1 92 ? 0.562 -16.747 11.513 1.00 72.56 92 VAL A O 1
ATOM 745 N N . THR A 1 93 ? -1.059 -15.570 12.528 1.00 64.69 93 THR A N 1
ATOM 746 C CA . THR A 1 93 ? -0.636 -15.941 13.878 1.00 64.69 93 THR A CA 1
ATOM 747 C C . THR A 1 93 ? -1.034 -17.392 14.103 1.00 64.69 93 THR A C 1
ATOM 749 O O . THR A 1 93 ? -2.184 -17.708 14.405 1.00 64.69 93 THR A O 1
ATOM 752 N N . ARG A 1 94 ? -0.087 -18.310 13.911 1.00 57.53 94 ARG A N 1
ATOM 753 C CA . ARG A 1 94 ? -0.301 -19.714 14.246 1.00 57.53 94 ARG A CA 1
ATOM 754 C C . ARG A 1 94 ? -0.190 -19.833 15.762 1.00 57.53 94 ARG A C 1
ATOM 756 O O . ARG A 1 94 ? 0.912 -19.886 16.299 1.00 57.53 94 ARG A O 1
ATOM 763 N N . LEU A 1 95 ? -1.330 -19.824 16.449 1.00 55.91 95 LEU A N 1
ATOM 764 C CA . LEU A 1 95 ?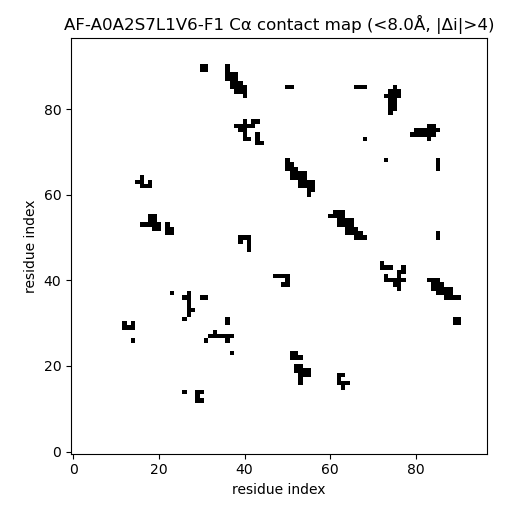 -1.374 -20.196 17.859 1.00 55.91 95 LEU A CA 1
ATOM 765 C C . LEU A 1 95 ? -0.923 -21.656 17.945 1.00 55.91 95 LEU A C 1
ATOM 767 O O . LEU A 1 95 ? -1.561 -22.545 17.383 1.00 55.91 95 LEU A O 1
ATOM 771 N N . ILE A 1 96 ? 0.224 -21.884 18.578 1.00 45.53 96 ILE A N 1
ATOM 772 C CA . ILE A 1 96 ? 0.637 -23.225 18.974 1.00 45.53 96 ILE A CA 1
ATOM 773 C C . ILE A 1 96 ? -0.267 -23.568 20.160 1.00 45.53 96 ILE A C 1
ATOM 775 O O . ILE A 1 96 ? -0.081 -23.023 21.246 1.00 45.53 96 ILE A O 1
ATOM 779 N N . THR A 1 97 ? -1.314 -24.351 19.906 1.00 45.62 97 THR A N 1
ATOM 780 C CA . THR A 1 97 ? -2.129 -24.996 20.946 1.00 45.62 97 THR A CA 1
ATOM 781 C C . THR A 1 97 ? -1.411 -26.211 21.491 1.00 45.62 97 THR A C 1
ATOM 783 O O . THR A 1 97 ? -0.910 -26.986 20.640 1.00 45.62 97 THR A O 1
#

Radius of gyration: 18.34 Å; Cα contacts (8 Å, |Δi|>4): 134; chains: 1; bounding box: 34×39×62 Å

Mean predicted aligned error: 7.41 Å

Solvent-accessible surface area (backbone atoms only — not comparable to full-atom values): 6420 Å² total; per-residue (Å²): 136,86,84,83,83,84,82,87,76,86,74,85,86,76,87,76,44,88,42,71,72,67,43,66,59,54,50,17,59,66,57,36,70,96,49,82,38,72,44,46,31,47,83,72,49,76,87,75,44,74,51,58,45,31,42,76,36,78,90,76,71,40,42,37,76,45,78,58,81,53,93,68,83,46,16,31,64,79,74,42,83,92,46,70,38,79,49,77,55,76,71,80,82,76,76,86,125

Foldseek 3Di:
DDDDDDDDD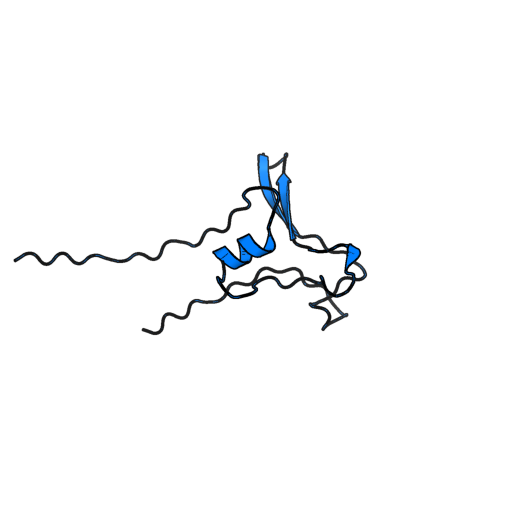DDDQDQFQPAWDDVQCSLCVRQPPPDGQWFAQCPPDVPVHDQWTWHQDPVVNGIDIDGDDDPPDADGNVPGRVHHDTDGDHDPPPPPD

Secondary structure (DSSP, 8-state):
--------PPPPP-----SSS-HHHHHHHHH-TTS--EE--TTS-TTT--SEEEEEETTTTEEEEEE---SSS--BTTTBSSS---EE---------

Nearest PDB structures (foldseek):
  6rfq-assembly1_G  TM=5.588E-01  e=4.347E+00  Yarrowia lipolytica
  8ugi-assembly1_1C  TM=4.953E-01  e=4.076E+00  Sus scrofa
  7sxb-assembly1_A  TM=4.614E-01  e=4.636E+00  Heligmosomoides polygyrus
  8esw-assembly1_S3  TM=4.429E-01  e=7.758E+00  Drosophila melanogaster
  7zmg-assembly1_G  TM=3.146E-01  e=4.944E+00  Thermochaetoides thermophila DSM 1495

Organism: NCBI:txid53483

pLDDT: mean 86.3, std 12.55, range [45.53, 97.69]